Protein AF-A0A1H9F154-F1 (afdb_monomer_lite)

Secondary structure (DSSP, 8-state):
--HHHHHHHHHHH-TT--EEEEE--S--SS-HHHHHHHHHHHHHHTGGGEE--SSPPPHHHHTTSEEEEESSS-STTSEETTSTTEE--TT-SSS--S-HHHHHTTTTSS--S---EE--SS--HHHHHHHHHHTT-GGG--

pLDDT: mean 75.74, std 17.74, range [40.34, 98.19]

Radius of gyration: 17.07 Å; chains: 1; bounding box: 38×39×42 Å

Structure (mmCIF, N/CA/C/O backbone):
data_AF-A0A1H9F154-F1
#
_entry.id   AF-A0A1H9F154-F1
#
loop_
_atom_site.group_PDB
_atom_site.id
_atom_site.type_symbol
_atom_site.label_atom_id
_atom_site.label_alt_id
_atom_site.label_comp_id
_atom_site.label_asym_id
_atom_site.label_entity_id
_atom_site.label_seq_id
_atom_site.pdbx_PDB_ins_code
_atom_site.Cartn_x
_atom_site.Cartn_y
_atom_site.Cartn_z
_atom_site.occupancy
_atom_site.B_iso_or_equiv
_atom_site.auth_seq_id
_atom_site.auth_comp_id
_atom_site.auth_asym_id
_atom_site.auth_atom_id
_atom_site.pdbx_PDB_model_num
ATOM 1 N N . MET A 1 1 ? -4.273 -0.688 -18.629 1.00 60.62 1 MET A N 1
ATOM 2 C CA . MET A 1 1 ? -4.494 -0.291 -17.223 1.00 60.62 1 MET A CA 1
ATOM 3 C C . MET A 1 1 ? -3.218 -0.561 -16.458 1.00 60.62 1 MET A C 1
ATOM 5 O O . MET A 1 1 ? -2.559 -1.549 -16.762 1.00 60.62 1 MET A O 1
ATOM 9 N N . ASP A 1 2 ? -2.840 0.340 -15.554 1.00 87.94 2 ASP A N 1
ATOM 10 C CA . ASP A 1 2 ? -1.705 0.157 -14.648 1.00 87.94 2 ASP A CA 1
ATOM 11 C C . ASP A 1 2 ? -2.199 0.025 -13.195 1.00 87.94 2 ASP A C 1
ATOM 13 O O . ASP A 1 2 ? -3.347 0.346 -12.886 1.00 87.94 2 ASP A O 1
ATOM 17 N N . VAL A 1 3 ? -1.325 -0.431 -12.295 1.00 92.44 3 VAL A N 1
ATOM 18 C CA . VAL A 1 3 ? -1.657 -0.661 -10.875 1.00 92.44 3 VAL A CA 1
ATOM 19 C C . VAL A 1 3 ? -2.188 0.604 -10.186 1.00 92.44 3 VAL A C 1
ATOM 21 O O . VAL A 1 3 ? -3.073 0.526 -9.337 1.00 92.44 3 VAL A O 1
ATOM 24 N N . MET A 1 4 ? -1.673 1.782 -10.547 1.00 94.25 4 MET A N 1
ATOM 25 C CA . MET A 1 4 ? -2.081 3.043 -9.919 1.00 94.25 4 MET A CA 1
ATOM 26 C C . MET A 1 4 ? -3.475 3.492 -10.362 1.00 94.25 4 MET A C 1
ATOM 28 O O . MET A 1 4 ? -4.201 4.088 -9.566 1.00 94.25 4 MET A O 1
ATOM 32 N N . THR A 1 5 ? -3.874 3.172 -11.594 1.00 95.06 5 THR A N 1
ATOM 33 C CA . THR A 1 5 ? -5.229 3.401 -12.105 1.00 95.06 5 THR A CA 1
ATOM 34 C C . THR A 1 5 ? -6.248 2.621 -11.277 1.00 95.06 5 THR A C 1
ATOM 36 O O . THR A 1 5 ? -7.234 3.200 -10.819 1.00 95.06 5 THR A O 1
ATOM 39 N N . ASP A 1 6 ? -5.976 1.341 -11.014 1.00 96.62 6 ASP A N 1
ATOM 40 C CA . ASP A 1 6 ? -6.870 0.473 -10.239 1.00 96.62 6 ASP A CA 1
ATOM 41 C C . ASP A 1 6 ? -6.934 0.901 -8.768 1.00 96.62 6 ASP A C 1
ATOM 43 O O . ASP A 1 6 ? -8.011 1.001 -8.180 1.00 96.62 6 ASP A O 1
ATOM 47 N N . VAL A 1 7 ? -5.782 1.246 -8.187 1.00 97.00 7 VAL A N 1
ATOM 48 C CA . VAL A 1 7 ? -5.684 1.786 -6.823 1.00 97.00 7 VAL A CA 1
ATOM 49 C C . VAL A 1 7 ? -6.491 3.075 -6.676 1.00 97.00 7 VAL A C 1
ATOM 51 O O . VAL A 1 7 ? -7.260 3.220 -5.724 1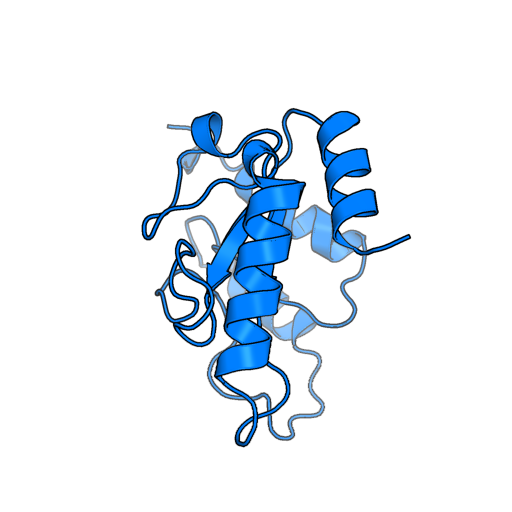.00 97.00 7 VAL A O 1
ATOM 54 N N . LYS A 1 8 ? -6.366 4.003 -7.630 1.00 96.25 8 LYS A N 1
ATOM 55 C CA . LYS A 1 8 ? -7.132 5.252 -7.626 1.00 96.25 8 LYS A CA 1
ATOM 56 C C . LYS A 1 8 ? -8.632 4.991 -7.753 1.00 96.25 8 LYS A C 1
ATOM 58 O O . LYS A 1 8 ? -9.413 5.638 -7.054 1.00 96.25 8 LYS A O 1
ATOM 63 N N . ALA A 1 9 ? -9.040 4.060 -8.614 1.00 97.00 9 ALA A N 1
ATOM 64 C CA . ALA A 1 9 ? -10.441 3.685 -8.769 1.00 97.00 9 ALA A CA 1
ATOM 65 C C . ALA A 1 9 ? -11.012 3.097 -7.468 1.00 97.00 9 ALA A C 1
ATOM 67 O O . ALA A 1 9 ? -12.063 3.544 -7.009 1.00 97.00 9 ALA A O 1
ATOM 68 N N . PHE A 1 10 ? -10.286 2.176 -6.824 1.00 97.88 10 PHE A N 1
ATOM 69 C CA . PHE A 1 10 ? -10.677 1.595 -5.539 1.00 97.88 10 PHE A CA 1
ATOM 70 C C . PHE A 1 10 ? -10.825 2.660 -4.445 1.00 97.88 10 PHE A C 1
ATOM 72 O O . PHE A 1 10 ? -11.866 2.732 -3.797 1.00 97.88 10 PHE A O 1
ATOM 79 N N . LEU A 1 11 ? -9.825 3.530 -4.267 1.00 97.81 11 LEU A N 1
ATOM 80 C CA . LEU A 1 11 ? -9.862 4.576 -3.237 1.00 97.81 11 LEU A CA 1
ATOM 81 C C . LEU A 1 11 ? -10.936 5.637 -3.515 1.00 97.81 11 LEU A C 1
ATOM 83 O O . LEU A 1 11 ? -11.494 6.200 -2.577 1.00 97.81 11 LEU A O 1
ATOM 87 N N . SER A 1 12 ? -11.273 5.879 -4.784 1.00 96.62 12 SER A N 1
ATOM 88 C CA . SER A 1 12 ? -12.393 6.758 -5.148 1.00 96.62 12 SER A CA 1
ATOM 89 C C . SER A 1 12 ? -13.746 6.131 -4.796 1.00 96.62 12 SER A C 1
ATOM 91 O O . SER A 1 12 ? -14.643 6.834 -4.336 1.00 96.62 12 SER A O 1
ATOM 93 N N . ALA A 1 13 ? -13.894 4.815 -4.981 1.00 98.19 13 ALA A N 1
ATOM 94 C CA . ALA A 1 13 ? -15.097 4.076 -4.596 1.00 98.19 13 ALA A CA 1
ATOM 95 C C . ALA A 1 13 ? -15.211 3.873 -3.071 1.00 98.19 13 ALA A C 1
ATOM 97 O O . ALA A 1 13 ? -16.318 3.771 -2.541 1.00 98.19 13 ALA A O 1
ATOM 98 N N . HIS A 1 14 ? -14.079 3.853 -2.360 1.00 97.69 14 HIS A N 1
ATOM 99 C CA . HIS A 1 14 ? -13.988 3.629 -0.917 1.00 97.69 14 HIS A CA 1
ATOM 100 C C . HIS A 1 14 ? -13.146 4.725 -0.226 1.00 97.69 14 HIS A C 1
ATOM 102 O O . HIS A 1 14 ? -12.055 4.451 0.274 1.00 97.69 14 HIS A O 1
ATOM 108 N N . PRO A 1 15 ? -13.640 5.977 -0.136 1.00 96.69 15 PRO A N 1
ATOM 109 C CA . PRO A 1 15 ? -12.837 7.139 0.278 1.00 96.69 15 PRO A CA 1
ATOM 110 C C . PRO A 1 15 ? -12.390 7.133 1.748 1.00 96.69 15 PRO A C 1
ATOM 112 O O . PRO A 1 15 ? -11.568 7.955 2.151 1.00 96.69 15 PRO A O 1
ATOM 115 N N . GLN A 1 16 ? -12.937 6.236 2.572 1.00 96.50 16 GLN A N 1
ATOM 116 C CA . GLN A 1 16 ? -12.517 6.059 3.965 1.00 96.50 16 GLN A CA 1
ATOM 117 C C . GLN A 1 16 ? -11.367 5.057 4.126 1.00 96.50 16 GLN A C 1
ATOM 119 O O . GLN A 1 16 ? -10.772 4.997 5.202 1.00 96.50 16 GLN A O 1
ATOM 124 N N . GLU A 1 17 ? -11.041 4.304 3.076 1.00 96.94 17 GLU A N 1
ATOM 125 C CA . GLU A 1 17 ? -9.947 3.340 3.082 1.00 96.94 17 GLU A CA 1
ATOM 126 C C . GLU A 1 17 ? -8.606 4.022 2.792 1.00 96.94 17 GLU A C 1
ATOM 128 O O . GLU A 1 17 ? -8.533 5.134 2.264 1.00 96.94 17 GLU A O 1
ATOM 133 N N . THR A 1 18 ? -7.521 3.337 3.136 1.00 97.12 18 THR A N 1
ATOM 134 C CA . THR A 1 18 ? -6.150 3.706 2.770 1.00 97.12 18 THR A CA 1
ATOM 135 C C . THR A 1 18 ? -5.404 2.448 2.350 1.00 97.12 18 THR A C 1
ATOM 137 O O . THR A 1 18 ? -5.656 1.365 2.874 1.00 97.12 18 THR A O 1
ATOM 140 N N . ILE A 1 19 ? -4.447 2.583 1.432 1.00 96.62 19 ILE A N 1
ATOM 141 C CA . ILE A 1 19 ? -3.580 1.472 1.015 1.00 96.62 19 ILE A CA 1
ATOM 142 C C . ILE A 1 19 ? -2.155 1.745 1.488 1.00 96.62 19 ILE A C 1
ATOM 144 O O . ILE A 1 19 ? -1.640 2.840 1.288 1.00 96.62 19 ILE A O 1
ATOM 148 N N . ILE A 1 20 ? -1.504 0.752 2.092 1.00 93.31 20 ILE A N 1
ATOM 149 C CA . ILE A 1 20 ? -0.056 0.774 2.324 1.00 93.31 20 ILE A CA 1
ATOM 150 C C . ILE A 1 20 ? 0.603 0.054 1.147 1.00 93.31 20 ILE A C 1
ATOM 152 O O . ILE A 1 20 ? 0.273 -1.097 0.869 1.00 93.31 20 ILE A O 1
ATOM 156 N N . MET A 1 21 ? 1.521 0.720 0.450 1.00 92.56 21 MET A N 1
ATOM 157 C CA . MET A 1 21 ? 2.152 0.193 -0.762 1.00 92.56 21 MET A CA 1
ATOM 158 C C . MET A 1 21 ? 3.670 0.182 -0.618 1.00 92.56 21 MET A C 1
ATOM 160 O O . MET A 1 21 ? 4.289 1.231 -0.469 1.00 92.56 21 MET A O 1
ATOM 164 N N . ARG A 1 22 ? 4.282 -1.002 -0.711 1.00 87.88 22 ARG A N 1
ATOM 165 C CA . ARG A 1 22 ? 5.738 -1.137 -0.845 1.00 87.88 22 ARG A CA 1
ATOM 166 C C . ARG A 1 22 ? 6.129 -0.911 -2.299 1.00 87.88 22 ARG A C 1
ATOM 168 O O . ARG A 1 22 ? 5.646 -1.626 -3.172 1.00 87.88 22 ARG A O 1
ATOM 175 N N . TYR A 1 23 ? 7.038 0.029 -2.534 1.00 85.31 23 TYR A N 1
ATOM 176 C CA . TYR A 1 23 ? 7.660 0.226 -3.840 1.00 85.31 23 TYR A CA 1
ATOM 177 C C . TYR A 1 23 ? 9.124 -0.207 -3.771 1.00 85.31 23 TYR A C 1
ATOM 179 O O . TYR A 1 23 ? 9.859 0.175 -2.856 1.00 85.31 23 TYR A O 1
ATOM 187 N N . LYS A 1 24 ? 9.525 -1.077 -4.696 1.00 82.88 24 LYS A N 1
ATOM 188 C CA . LYS A 1 24 ? 10.821 -1.754 -4.681 1.00 82.88 24 LYS A CA 1
ATOM 189 C C . LYS A 1 24 ? 11.389 -1.798 -6.096 1.00 82.88 24 LYS A C 1
ATOM 191 O O . LYS A 1 24 ? 10.665 -2.090 -7.041 1.00 82.88 24 LYS A O 1
ATOM 196 N N . ASP A 1 25 ? 12.682 -1.523 -6.199 1.00 81.56 25 ASP A N 1
ATOM 197 C CA . ASP A 1 25 ? 13.475 -1.787 -7.395 1.00 81.56 25 ASP A CA 1
ATOM 198 C C . ASP A 1 25 ? 13.812 -3.286 -7.449 1.00 81.56 25 ASP A C 1
ATOM 200 O O . ASP A 1 25 ? 14.392 -3.819 -6.499 1.00 81.56 25 ASP A O 1
ATOM 204 N N . GLU A 1 26 ? 13.384 -3.981 -8.503 1.00 78.50 26 GLU A N 1
ATOM 205 C CA . GLU A 1 26 ? 13.648 -5.421 -8.675 1.00 78.50 26 GLU A CA 1
ATOM 206 C C . GLU A 1 26 ? 14.988 -5.698 -9.382 1.00 78.50 26 GLU A C 1
ATOM 208 O O . GLU A 1 26 ? 15.414 -6.850 -9.434 1.00 78.50 26 GLU A O 1
ATOM 213 N N . TYR A 1 27 ? 15.676 -4.666 -9.893 1.00 74.50 27 TYR A N 1
ATOM 214 C CA . TYR A 1 27 ? 16.980 -4.793 -10.549 1.00 74.50 27 TYR A CA 1
ATOM 215 C C . TYR A 1 27 ? 18.069 -4.106 -9.723 1.00 74.50 27 TYR A C 1
ATOM 217 O O . TYR A 1 27 ? 17.962 -2.925 -9.401 1.00 74.50 27 TYR A O 1
ATOM 225 N N . ASP A 1 28 ? 19.134 -4.836 -9.382 1.00 62.19 28 ASP A N 1
ATOM 226 C CA . ASP A 1 28 ? 20.058 -4.342 -8.356 1.00 62.19 28 ASP A CA 1
ATOM 227 C C . ASP A 1 28 ? 21.170 -3.404 -8.864 1.00 62.19 28 ASP A C 1
ATOM 229 O O . ASP A 1 28 ? 21.647 -2.609 -8.060 1.00 62.19 28 ASP A O 1
ATOM 233 N N . ASP A 1 29 ? 21.594 -3.392 -10.147 1.00 54.31 29 ASP A N 1
ATOM 234 C CA . ASP A 1 29 ? 22.917 -2.766 -10.396 1.00 54.31 29 ASP A CA 1
ATOM 235 C C . ASP A 1 29 ? 23.291 -2.117 -11.744 1.00 54.31 29 ASP A C 1
ATOM 237 O O . ASP A 1 29 ? 24.470 -2.054 -12.070 1.00 54.31 29 ASP A O 1
ATOM 241 N N . THR A 1 30 ? 22.381 -1.523 -12.527 1.00 54.62 30 THR A N 1
ATOM 242 C CA . THR A 1 30 ? 22.844 -0.713 -13.695 1.00 54.62 30 THR A CA 1
ATOM 243 C C . THR A 1 30 ? 22.057 0.555 -14.029 1.00 54.62 30 THR A C 1
ATOM 245 O O . THR A 1 30 ? 22.610 1.433 -14.685 1.00 54.62 30 THR A O 1
ATOM 248 N N . GLU A 1 31 ? 20.834 0.744 -13.523 1.00 59.03 31 GLU A N 1
ATOM 249 C CA . GLU A 1 31 ? 19.972 1.868 -13.940 1.00 59.03 31 GLU A CA 1
ATOM 250 C C . GLU A 1 31 ? 19.307 2.617 -12.772 1.00 59.03 31 GLU A C 1
ATOM 252 O O . GLU A 1 31 ? 18.105 2.893 -12.757 1.00 59.03 31 GLU A O 1
ATOM 257 N N . LYS A 1 32 ? 20.105 2.997 -11.766 1.00 60.00 32 LYS A N 1
ATOM 258 C CA . LYS A 1 32 ? 19.622 3.754 -10.591 1.00 60.00 32 LYS A CA 1
ATOM 259 C C . LYS A 1 32 ? 18.887 5.050 -10.976 1.00 60.00 32 LYS A C 1
ATOM 261 O O . LYS A 1 32 ? 17.939 5.437 -10.298 1.00 60.00 32 LYS A O 1
ATOM 266 N N . SER A 1 33 ? 19.296 5.710 -12.063 1.00 62.06 33 SER A N 1
ATOM 267 C CA . SER A 1 33 ? 18.644 6.920 -12.582 1.00 62.06 33 SER A CA 1
ATOM 268 C C . SER A 1 33 ? 17.262 6.641 -13.181 1.00 62.06 33 SER A C 1
ATOM 270 O O . SER A 1 33 ? 16.355 7.451 -12.991 1.00 62.06 33 SER A O 1
ATOM 272 N N . THR A 1 34 ? 17.071 5.502 -13.852 1.00 78.44 34 THR A N 1
ATOM 273 C CA . THR A 1 34 ? 15.804 5.144 -14.506 1.00 78.44 34 THR A CA 1
ATOM 274 C C . THR A 1 34 ? 14.712 4.860 -13.479 1.00 78.44 34 THR A C 1
ATOM 276 O O . THR A 1 34 ? 13.592 5.349 -13.629 1.00 78.44 34 THR A O 1
ATOM 279 N N . PHE A 1 35 ? 15.032 4.145 -12.393 1.00 81.69 35 PHE A N 1
ATOM 280 C CA . PHE A 1 35 ? 14.063 3.862 -11.330 1.00 81.69 35 PHE A CA 1
ATOM 281 C C . PHE A 1 35 ? 13.571 5.142 -10.644 1.00 81.69 35 PHE A C 1
ATOM 283 O O . PHE A 1 35 ? 12.363 5.359 -10.532 1.00 81.69 35 PHE A O 1
ATOM 290 N N . SER A 1 36 ? 14.494 6.017 -10.230 1.00 81.44 36 SER A N 1
ATOM 291 C CA . SER A 1 36 ? 14.138 7.281 -9.578 1.00 81.44 36 SER A CA 1
ATOM 292 C C . SER A 1 36 ? 13.376 8.215 -10.521 1.00 81.44 36 SER A C 1
ATOM 294 O O . SER A 1 36 ? 12.389 8.818 -10.109 1.00 81.44 36 SER A O 1
ATOM 296 N N . ALA A 1 37 ? 13.757 8.293 -11.800 1.00 84.94 37 ALA A N 1
ATOM 297 C CA . ALA A 1 37 ? 13.015 9.075 -12.790 1.00 84.94 37 ALA A CA 1
ATOM 298 C C . ALA A 1 37 ? 11.593 8.526 -13.010 1.00 84.94 37 ALA A C 1
ATOM 300 O O . ALA A 1 37 ? 10.625 9.287 -13.048 1.00 84.94 37 ALA A O 1
ATOM 301 N N . ALA A 1 38 ? 11.446 7.201 -13.096 1.00 86.31 38 ALA A N 1
ATOM 302 C CA . ALA A 1 38 ? 10.149 6.545 -13.221 1.00 86.31 38 ALA A CA 1
ATOM 303 C C . ALA A 1 38 ? 9.274 6.724 -11.967 1.00 86.31 38 ALA A C 1
ATOM 305 O O . ALA A 1 38 ? 8.046 6.801 -12.085 1.00 86.31 38 ALA A O 1
ATOM 306 N N . TRP A 1 39 ? 9.889 6.791 -10.781 1.00 88.38 39 TRP A N 1
ATOM 307 C CA . TRP A 1 39 ? 9.213 7.139 -9.535 1.00 88.38 39 TRP A CA 1
ATOM 308 C C . TRP A 1 39 ? 8.721 8.586 -9.549 1.00 88.38 39 TRP A C 1
ATOM 310 O O . TRP A 1 39 ? 7.531 8.809 -9.341 1.00 88.38 39 TRP A O 1
ATOM 320 N N . GLU A 1 40 ? 9.587 9.561 -9.844 1.00 89.50 40 GLU A N 1
ATOM 321 C CA . GLU A 1 40 ? 9.191 10.974 -9.859 1.00 89.50 40 GLU A CA 1
ATOM 322 C C . GLU A 1 40 ? 8.084 11.236 -10.890 1.00 89.50 40 GLU A C 1
ATOM 324 O O . GLU A 1 40 ? 7.104 11.904 -10.569 1.00 89.50 40 GLU A O 1
ATOM 329 N N . ALA A 1 41 ? 8.149 10.620 -12.077 1.00 90.62 41 ALA A N 1
ATOM 330 C CA . ALA A 1 41 ? 7.073 10.710 -13.065 1.00 90.62 41 ALA A CA 1
ATOM 331 C C . ALA A 1 41 ? 5.727 10.207 -12.506 1.00 90.62 41 ALA A C 1
ATOM 333 O O . ALA A 1 41 ? 4.713 10.901 -12.598 1.00 90.62 41 ALA A O 1
ATOM 334 N N . ARG A 1 42 ? 5.711 9.029 -11.862 1.00 90.56 42 ARG A N 1
ATOM 335 C CA . ARG A 1 42 ? 4.500 8.473 -11.227 1.00 90.56 42 ARG A CA 1
ATOM 336 C C . ARG A 1 42 ? 3.993 9.348 -10.089 1.00 90.56 42 ARG A C 1
ATOM 338 O O . ARG A 1 42 ? 2.791 9.590 -9.992 1.00 90.56 42 ARG A O 1
ATOM 345 N N . LYS A 1 43 ? 4.896 9.826 -9.240 1.00 91.06 43 LYS A N 1
ATOM 346 C CA . LYS A 1 43 ? 4.590 10.726 -8.130 1.00 91.06 43 LYS A CA 1
ATOM 347 C C . LYS A 1 43 ? 3.965 12.024 -8.627 1.00 91.06 43 LYS A C 1
ATOM 349 O O . LYS A 1 43 ? 3.008 12.486 -8.018 1.00 91.06 43 LYS A O 1
ATOM 354 N N . THR A 1 44 ? 4.428 12.576 -9.746 1.00 93.12 44 THR A N 1
ATOM 355 C CA . THR A 1 44 ? 3.798 13.739 -10.381 1.00 93.12 44 THR A CA 1
ATOM 356 C C . THR A 1 44 ? 2.398 13.401 -10.895 1.00 93.12 44 THR A C 1
ATOM 358 O O . THR A 1 44 ? 1.435 14.069 -10.511 1.00 93.12 44 THR A O 1
ATOM 361 N N . THR A 1 45 ? 2.257 12.342 -11.702 1.00 94.44 45 THR A N 1
ATOM 362 C CA . THR A 1 45 ? 0.970 11.933 -12.297 1.00 94.44 45 THR A CA 1
ATOM 363 C C . THR A 1 45 ? -0.101 11.617 -11.248 1.00 94.44 45 THR A C 1
ATOM 365 O O . THR A 1 45 ? -1.265 11.970 -11.430 1.00 94.44 45 THR A O 1
ATOM 368 N N . TYR A 1 46 ? 0.282 10.987 -10.136 1.00 94.31 46 TYR A N 1
ATOM 369 C CA . TYR A 1 46 ? -0.626 10.526 -9.081 1.00 94.31 46 TYR A CA 1
ATOM 370 C C . TYR A 1 46 ? -0.428 11.272 -7.754 1.00 94.31 46 TYR A C 1
ATOM 372 O O . TYR A 1 46 ? -0.746 10.748 -6.688 1.00 94.31 46 TYR A O 1
ATOM 380 N N . SER A 1 47 ? 0.074 12.507 -7.801 1.00 92.75 47 SER A N 1
ATOM 381 C CA . SER A 1 47 ? 0.437 13.308 -6.618 1.00 92.75 47 SER A CA 1
ATOM 382 C C . SER A 1 47 ? -0.673 13.416 -5.569 1.00 92.75 47 SER A C 1
ATOM 384 O O . SER A 1 47 ? -0.410 13.265 -4.380 1.00 92.75 47 SER A O 1
ATOM 386 N N . SER A 1 48 ? -1.928 13.595 -5.990 1.00 93.81 48 SER A N 1
ATOM 387 C CA . SER A 1 48 ? -3.085 13.662 -5.084 1.00 93.81 48 SER A CA 1
ATOM 388 C C . SER A 1 48 ? -3.490 12.317 -4.473 1.00 93.81 48 SER A C 1
ATOM 390 O O . SER A 1 48 ? -4.231 12.287 -3.494 1.00 93.81 48 SER A O 1
ATOM 392 N N . THR A 1 49 ? -3.018 11.207 -5.046 1.00 96.06 49 THR A N 1
ATOM 393 C CA . THR A 1 49 ? -3.317 9.839 -4.598 1.00 96.06 49 THR A CA 1
ATOM 394 C C . THR A 1 49 ? -2.344 9.375 -3.512 1.00 96.06 49 THR A C 1
ATOM 396 O O . THR A 1 49 ? -2.664 8.459 -2.762 1.00 96.06 49 THR A O 1
ATOM 399 N N . PHE A 1 50 ? -1.175 10.003 -3.371 1.00 95.81 50 PHE A N 1
ATOM 400 C CA . PHE A 1 50 ? -0.189 9.630 -2.358 1.00 95.81 50 PHE A CA 1
ATOM 401 C C . PHE A 1 50 ? -0.300 10.466 -1.069 1.00 95.81 50 PHE A C 1
ATOM 403 O O . PHE A 1 50 ? -0.517 11.677 -1.089 1.00 95.81 50 PHE A O 1
ATOM 410 N N . CYS A 1 51 ? -0.091 9.813 0.075 1.00 95.44 51 CYS A N 1
ATOM 411 C CA . CYS A 1 51 ? 0.218 10.423 1.365 1.00 95.44 51 CYS A CA 1
ATOM 412 C C . CYS A 1 51 ? 1.714 10.218 1.629 1.00 95.44 51 CYS A C 1
ATOM 414 O O . CYS A 1 51 ? 2.119 9.202 2.194 1.00 95.44 51 CYS A O 1
ATOM 416 N N . LEU A 1 52 ? 2.531 11.159 1.158 1.00 92.88 52 LEU A N 1
ATOM 417 C CA . LEU A 1 52 ? 3.987 11.093 1.279 1.00 92.88 52 LEU A CA 1
ATOM 418 C C . LEU A 1 52 ? 4.469 11.720 2.592 1.00 92.88 52 LEU A C 1
ATOM 420 O O . LEU A 1 52 ? 3.910 12.705 3.073 1.00 92.88 52 LEU A O 1
ATOM 424 N N . GLY A 1 53 ? 5.526 11.146 3.152 1.00 88.06 53 GLY A N 1
ATOM 425 C CA . GLY A 1 53 ? 6.150 11.531 4.409 1.00 88.06 53 GLY A CA 1
ATOM 426 C C . GLY A 1 53 ? 7.005 10.391 4.961 1.00 88.06 53 GLY A C 1
ATOM 427 O O . GLY A 1 53 ? 6.796 9.228 4.630 1.00 88.06 53 GLY A O 1
ATOM 428 N N . THR A 1 54 ? 7.972 10.721 5.813 1.00 83.69 54 THR A N 1
ATOM 429 C CA . THR A 1 54 ? 8.873 9.735 6.438 1.00 83.69 54 THR A CA 1
ATOM 430 C C . THR A 1 54 ? 8.344 9.176 7.764 1.00 83.69 54 THR A C 1
ATOM 432 O O . THR A 1 54 ? 8.919 8.234 8.303 1.00 83.69 54 THR A O 1
ATOM 435 N N . ASN A 1 55 ? 7.239 9.727 8.277 1.00 84.81 55 ASN A N 1
ATOM 436 C CA . ASN A 1 55 ? 6.564 9.300 9.503 1.00 84.81 55 ASN A CA 1
ATOM 437 C C . ASN A 1 55 ? 5.220 8.634 9.188 1.00 84.81 55 ASN A C 1
ATOM 439 O O . ASN A 1 55 ? 4.591 8.946 8.177 1.00 84.81 55 ASN A O 1
ATOM 443 N N . TRP A 1 56 ? 4.744 7.778 10.096 1.00 84.75 56 TRP A N 1
ATOM 444 C CA . TRP A 1 56 ? 3.406 7.193 9.997 1.00 84.75 56 TRP A CA 1
ATOM 445 C C . TRP A 1 56 ? 2.321 8.275 10.073 1.00 84.75 56 TRP A C 1
ATOM 447 O O . TRP A 1 56 ? 2.278 9.014 11.062 1.00 84.75 56 TRP A O 1
ATOM 457 N N . PRO A 1 57 ? 1.438 8.383 9.064 1.00 90.56 57 PRO A N 1
ATOM 458 C CA . PRO A 1 57 ? 0.321 9.309 9.120 1.00 90.56 57 PRO A CA 1
ATOM 459 C C . PRO A 1 57 ? -0.760 8.800 10.076 1.00 90.56 57 PRO A C 1
ATOM 461 O O . PRO A 1 57 ? -0.937 7.599 10.286 1.00 90.56 57 PRO A O 1
ATOM 464 N N . THR A 1 58 ? -1.548 9.728 10.605 1.00 91.94 58 THR A N 1
ATOM 465 C CA . THR A 1 58 ? -2.838 9.395 11.219 1.00 91.94 58 THR A CA 1
ATOM 466 C C . THR A 1 58 ? -3.820 8.893 10.158 1.00 91.94 58 THR A C 1
ATOM 468 O O . THR A 1 58 ? -3.704 9.226 8.975 1.00 91.94 58 THR A O 1
ATOM 471 N N . LEU A 1 59 ? -4.860 8.163 10.576 1.00 91.38 59 LEU A N 1
ATOM 472 C CA . LEU A 1 59 ? -5.903 7.708 9.650 1.00 91.38 59 LEU A CA 1
ATOM 473 C C . LEU A 1 59 ? -6.565 8.883 8.909 1.00 91.38 59 LEU A C 1
ATOM 475 O O . LEU A 1 59 ? -6.810 8.794 7.712 1.00 91.38 59 LEU A O 1
ATOM 479 N N . GLY A 1 60 ? -6.799 10.012 9.590 1.00 93.81 60 GLY A N 1
ATOM 480 C CA . GLY A 1 60 ? -7.379 11.209 8.973 1.00 93.81 60 GLY A CA 1
ATOM 481 C C . GLY A 1 60 ? -6.533 11.788 7.833 1.00 93.81 60 GLY A C 1
ATOM 482 O O . GLY A 1 60 ? -7.089 12.268 6.851 1.00 93.81 60 GLY A O 1
ATOM 483 N N . GLN A 1 61 ? -5.203 11.697 7.927 1.00 94.75 61 GLN A N 1
ATOM 484 C CA . GLN A 1 61 ? -4.286 12.145 6.872 1.00 94.75 61 GLN A CA 1
ATOM 485 C C . GLN A 1 61 ? -4.215 11.164 5.689 1.00 94.75 61 GLN A C 1
ATOM 487 O O . GLN A 1 61 ? -3.986 11.598 4.556 1.00 94.75 61 GLN A O 1
ATOM 492 N N . ALA A 1 62 ? -4.409 9.866 5.951 1.00 96.44 62 ALA A N 1
ATOM 493 C CA . ALA A 1 62 ? -4.212 8.781 4.989 1.00 96.44 62 ALA A CA 1
ATOM 494 C C . ALA A 1 62 ? -5.471 8.382 4.192 1.00 96.44 62 ALA A C 1
ATOM 496 O O . ALA A 1 62 ? -5.348 7.767 3.136 1.00 96.44 62 ALA A O 1
ATOM 497 N N . ARG A 1 63 ? -6.677 8.722 4.666 1.00 96.81 63 ARG A N 1
ATOM 498 C CA . ARG A 1 63 ? -7.945 8.393 3.985 1.00 96.81 63 ARG A CA 1
ATOM 499 C C . ARG A 1 63 ? -7.949 8.805 2.510 1.00 96.81 63 ARG A C 1
ATOM 501 O O . ARG A 1 63 ? -7.593 9.934 2.172 1.00 96.81 63 ARG A O 1
ATOM 508 N N . GLY A 1 64 ? -8.370 7.877 1.653 1.00 97.62 64 GLY A N 1
ATOM 509 C CA . GLY A 1 64 ? -8.436 8.047 0.203 1.00 97.62 64 GLY A CA 1
ATOM 510 C C . GLY A 1 64 ? -7.068 8.092 -0.481 1.00 97.62 64 GLY A C 1
ATOM 511 O O . GLY A 1 64 ? -6.991 8.496 -1.641 1.00 97.62 64 GLY A O 1
ATOM 512 N N . LYS A 1 65 ? -5.985 7.721 0.218 1.00 98.00 65 LYS A N 1
ATOM 513 C CA . LYS A 1 65 ? -4.610 7.826 -0.281 1.00 98.00 65 LYS A CA 1
ATOM 514 C C . LYS A 1 65 ? -3.808 6.540 -0.093 1.00 98.00 65 LYS A C 1
ATOM 516 O O . LYS A 1 65 ? -4.195 5.596 0.597 1.00 98.00 65 LYS A O 1
ATOM 521 N N . VAL A 1 66 ? -2.649 6.534 -0.738 1.00 96.94 66 VAL A N 1
ATOM 522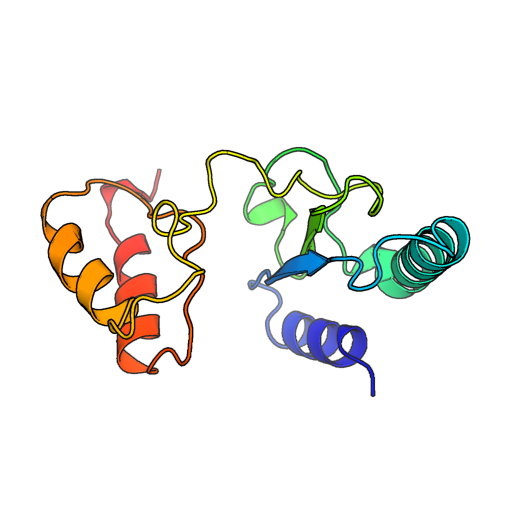 C CA . VAL A 1 66 ? -1.614 5.515 -0.619 1.00 96.94 66 VAL A CA 1
ATOM 523 C C . VAL A 1 66 ? -0.517 6.010 0.318 1.00 96.94 66 VAL A C 1
ATOM 525 O O . VAL A 1 66 ? 0.116 7.030 0.044 1.00 96.94 66 VAL A O 1
ATOM 528 N N . VAL A 1 67 ? -0.253 5.270 1.391 1.00 94.88 67 VAL A N 1
ATOM 529 C CA . VAL A 1 67 ? 0.937 5.432 2.234 1.00 94.88 67 VAL A CA 1
ATOM 530 C C . VAL A 1 67 ? 2.060 4.599 1.628 1.00 94.88 67 VAL A C 1
ATOM 532 O O . VAL A 1 67 ? 1.965 3.374 1.540 1.00 94.88 67 VAL A O 1
ATOM 535 N N . LEU A 1 68 ? 3.120 5.264 1.179 1.00 92.50 68 LEU A N 1
ATOM 536 C CA . LEU A 1 68 ? 4.242 4.608 0.518 1.00 92.50 68 LEU A CA 1
ATOM 537 C C . LEU A 1 68 ? 5.249 4.073 1.542 1.00 92.50 68 LEU A C 1
ATOM 539 O O . LEU A 1 68 ? 5.682 4.812 2.425 1.00 92.50 68 LEU A O 1
ATOM 543 N N . LEU A 1 69 ? 5.675 2.822 1.373 1.00 88.12 69 LEU A N 1
ATOM 544 C CA . LEU A 1 69 ? 6.863 2.274 2.020 1.00 88.12 69 LEU A CA 1
ATOM 545 C C . LEU A 1 69 ? 8.025 2.279 1.025 1.00 88.12 69 LEU A C 1
ATOM 547 O O . LEU A 1 69 ? 7.973 1.582 0.005 1.00 88.12 69 LEU A O 1
ATOM 551 N N . ASP A 1 70 ? 9.072 3.038 1.338 1.00 82.38 70 ASP A N 1
ATOM 552 C CA . ASP A 1 70 ? 10.305 3.072 0.556 1.00 82.38 70 ASP A CA 1
ATOM 553 C C . ASP A 1 70 ? 11.235 1.945 1.009 1.00 82.38 70 ASP A C 1
ATOM 555 O O . ASP A 1 70 ? 11.762 1.952 2.125 1.00 82.38 70 ASP A O 1
ATOM 559 N N . PHE A 1 71 ? 11.413 0.945 0.144 1.00 72.62 71 PHE A N 1
ATOM 560 C CA . PHE A 1 71 ? 12.269 -0.200 0.435 1.00 72.62 71 PHE A CA 1
ATOM 561 C C . PHE A 1 71 ? 13.758 0.070 0.221 1.00 72.62 71 PHE A C 1
ATOM 563 O O . PHE A 1 71 ? 14.586 -0.579 0.848 1.00 72.62 71 PHE A O 1
ATOM 570 N N . CYS A 1 72 ? 14.106 0.966 -0.697 1.00 64.25 72 CYS A N 1
ATOM 571 C CA . CYS A 1 72 ? 15.473 1.073 -1.210 1.00 64.25 72 CYS A CA 1
ATOM 572 C C . CYS A 1 72 ? 16.102 2.449 -0.978 1.00 64.25 72 CYS A C 1
ATOM 574 O O . CYS A 1 72 ? 17.229 2.678 -1.409 1.00 64.25 72 CYS A O 1
ATOM 576 N N . GLY A 1 73 ? 15.386 3.371 -0.328 1.00 70.38 73 GLY A N 1
ATOM 577 C CA . GLY A 1 73 ? 15.822 4.760 -0.164 1.00 70.38 73 GLY A CA 1
ATOM 578 C C . GLY A 1 73 ? 15.792 5.553 -1.475 1.00 70.38 73 GLY A C 1
ATOM 579 O O . GLY A 1 73 ? 16.266 6.687 -1.520 1.00 70.38 73 GLY A O 1
ATOM 580 N N . LYS A 1 74 ? 15.291 4.946 -2.559 1.00 69.88 74 LYS A N 1
ATOM 581 C CA . LYS A 1 74 ? 15.222 5.546 -3.898 1.00 69.88 74 LYS A CA 1
ATOM 582 C C . LYS A 1 74 ? 13.841 6.150 -4.168 1.00 69.88 74 LYS A C 1
ATOM 584 O O . LYS A 1 74 ? 13.707 6.977 -5.068 1.00 69.88 74 LYS A O 1
ATOM 589 N N . ALA A 1 75 ? 12.815 5.761 -3.406 1.00 68.88 75 ALA A N 1
ATOM 590 C CA . ALA A 1 75 ? 11.463 6.288 -3.543 1.00 68.88 75 ALA A CA 1
ATOM 591 C C . ALA A 1 75 ? 11.274 7.487 -2.600 1.00 68.88 75 ALA A C 1
ATOM 593 O O . ALA A 1 75 ? 10.786 7.367 -1.475 1.00 68.88 75 ALA A O 1
ATOM 594 N N . SER A 1 76 ? 11.682 8.671 -3.066 1.00 74.38 76 SER A N 1
ATOM 595 C CA . SER A 1 76 ? 11.634 9.902 -2.272 1.00 74.38 76 SER A CA 1
ATOM 596 C C . SER A 1 76 ? 10.225 10.164 -1.699 1.00 74.38 76 SER A C 1
ATOM 598 O O . SER A 1 76 ? 9.233 10.237 -2.434 1.00 74.38 76 SER A O 1
ATOM 600 N N . GLY A 1 77 ? 10.132 10.326 -0.373 1.00 80.94 77 GLY A N 1
ATOM 601 C CA . GLY A 1 77 ? 8.883 10.657 0.326 1.00 80.94 77 GLY A CA 1
ATOM 602 C C . GLY A 1 77 ? 8.075 9.471 0.868 1.00 80.94 77 GLY A C 1
ATOM 603 O O . GLY A 1 77 ? 6.923 9.674 1.240 1.00 80.94 77 GLY A O 1
ATOM 604 N N . GLY A 1 78 ? 8.634 8.260 0.925 1.00 83.12 78 GLY A N 1
ATOM 605 C CA . GLY A 1 78 ? 8.025 7.127 1.632 1.00 83.12 78 GLY A CA 1
ATOM 606 C C . GLY A 1 78 ? 8.509 6.958 3.075 1.00 83.12 78 GLY A C 1
ATOM 607 O O . GLY A 1 78 ? 9.563 7.463 3.468 1.00 83.12 78 GLY A O 1
ATOM 608 N N . ILE A 1 79 ? 7.756 6.183 3.856 1.00 85.56 79 ILE A N 1
ATOM 609 C CA . ILE A 1 79 ? 8.202 5.675 5.157 1.00 85.56 79 ILE A CA 1
ATOM 610 C C . ILE A 1 79 ? 9.262 4.599 4.892 1.00 85.56 79 ILE A C 1
ATOM 612 O O . ILE A 1 79 ? 8.993 3.686 4.106 1.00 85.56 79 ILE A O 1
ATOM 616 N N . PRO A 1 80 ? 10.442 4.638 5.534 1.00 80.38 80 PRO A N 1
ATOM 617 C CA . PRO A 1 80 ? 11.441 3.595 5.342 1.00 80.38 80 PRO A CA 1
ATOM 618 C C . PRO A 1 80 ? 10.877 2.214 5.706 1.00 80.38 80 PRO A C 1
ATOM 620 O O . PRO A 1 80 ? 10.360 2.004 6.807 1.00 80.38 80 PRO A O 1
ATOM 623 N N . TYR A 1 81 ? 10.986 1.252 4.789 1.00 69.50 81 TYR A N 1
ATOM 624 C CA . TYR A 1 81 ? 1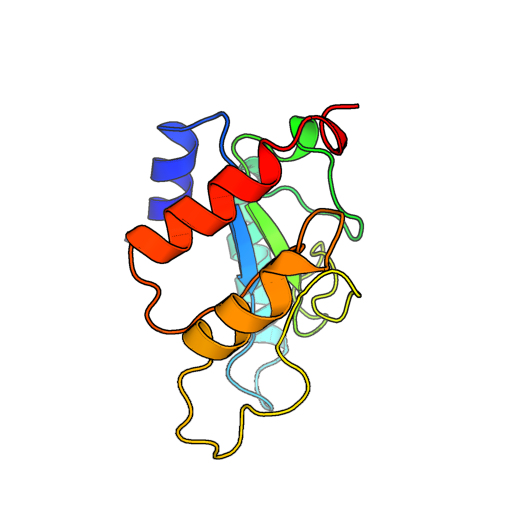0.432 -0.092 4.976 1.00 69.50 81 TYR A CA 1
ATOM 625 C C . TYR A 1 81 ? 11.039 -0.814 6.186 1.00 69.50 81 TYR A C 1
ATOM 627 O O . TYR A 1 81 ? 10.363 -1.590 6.845 1.00 69.50 81 TYR A O 1
ATOM 635 N N . HIS A 1 82 ? 12.295 -0.538 6.534 1.00 66.69 82 HIS A N 1
ATOM 636 C CA . HIS A 1 82 ? 12.984 -1.182 7.661 1.00 66.69 82 HIS A CA 1
ATOM 637 C C . HIS A 1 82 ? 12.524 -0.687 9.048 1.00 66.69 82 HIS A C 1
ATOM 639 O O . HIS A 1 82 ? 13.182 -0.957 10.048 1.00 66.69 82 HIS A O 1
ATOM 645 N N . THR A 1 83 ? 11.425 0.068 9.132 1.00 59.31 83 THR A N 1
ATOM 646 C CA . THR A 1 83 ? 10.875 0.549 10.405 1.00 59.31 83 THR A CA 1
ATOM 647 C C . THR A 1 83 ? 10.190 -0.580 11.192 1.00 59.31 83 THR A C 1
ATOM 649 O O . THR A 1 83 ? 9.585 -1.487 10.621 1.00 59.31 83 THR A O 1
ATOM 652 N N . ASN A 1 84 ? 10.247 -0.507 12.530 1.00 53.25 84 ASN A N 1
ATOM 653 C CA . ASN A 1 84 ? 9.837 -1.548 13.499 1.00 53.25 84 ASN A CA 1
ATOM 654 C C . ASN A 1 84 ? 8.340 -1.960 13.493 1.00 53.25 84 ASN A C 1
ATOM 656 O O . ASN A 1 84 ? 7.893 -2.649 14.406 1.00 53.25 84 ASN A O 1
ATOM 660 N N . TYR A 1 85 ? 7.550 -1.541 12.502 1.00 56.00 85 TYR A N 1
ATOM 661 C CA . TYR A 1 85 ? 6.094 -1.743 12.436 1.00 56.00 85 TYR A CA 1
ATOM 662 C C . TYR A 1 85 ? 5.658 -2.798 11.409 1.00 56.00 85 TYR A C 1
ATOM 664 O O . TYR A 1 85 ? 4.464 -3.083 11.276 1.00 56.00 85 TYR A O 1
ATOM 672 N N . LEU A 1 86 ? 6.613 -3.393 10.689 1.00 56.88 86 LEU A N 1
ATOM 673 C CA . LEU A 1 86 ? 6.367 -4.535 9.819 1.00 56.88 86 LEU A CA 1
ATOM 674 C C . LEU A 1 86 ? 6.618 -5.824 10.598 1.00 56.88 86 LEU A C 1
ATOM 676 O O . LEU A 1 86 ? 7.764 -6.180 10.880 1.00 56.88 86 LEU A O 1
ATOM 680 N N . MET A 1 87 ? 5.551 -6.561 10.910 1.00 53.28 87 MET A N 1
ATOM 681 C CA . MET A 1 87 ? 5.697 -7.946 11.339 1.00 53.28 87 MET A CA 1
ATOM 682 C C . MET A 1 87 ? 6.048 -8.789 10.116 1.00 53.28 87 MET A C 1
ATOM 684 O O . MET A 1 87 ? 5.193 -9.391 9.472 1.00 53.28 87 MET A O 1
ATOM 688 N N . THR A 1 88 ? 7.338 -8.842 9.804 1.00 50.81 88 THR A N 1
ATOM 689 C CA . THR A 1 88 ? 7.887 -9.992 9.090 1.00 50.81 88 THR A CA 1
ATOM 690 C C . THR A 1 88 ? 8.129 -11.083 10.134 1.00 50.81 88 THR A C 1
ATOM 692 O O . THR A 1 88 ? 8.695 -10.792 11.193 1.00 50.81 88 THR A O 1
ATOM 695 N N . PRO A 1 89 ? 7.667 -12.329 9.924 1.00 46.38 89 PRO A N 1
ATOM 696 C CA . PRO A 1 89 ? 8.166 -13.445 10.714 1.00 46.38 89 PRO A CA 1
ATOM 697 C C . PRO A 1 89 ? 9.704 -13.376 10.714 1.00 46.38 89 PRO A C 1
ATOM 699 O O . PRO A 1 89 ? 10.275 -13.171 9.638 1.00 46.38 89 PRO A O 1
ATOM 702 N N . PRO A 1 90 ? 10.384 -13.475 11.872 1.00 42.19 90 PRO A N 1
ATOM 703 C CA . PRO A 1 90 ? 11.834 -13.371 11.914 1.00 42.19 90 PRO A CA 1
ATOM 704 C C . PRO A 1 90 ? 12.482 -14.387 10.964 1.00 42.19 90 PRO A C 1
ATOM 706 O O . PRO A 1 90 ? 12.351 -15.590 11.168 1.00 42.19 90 PRO A O 1
ATOM 709 N N . GLY A 1 91 ? 13.173 -13.878 9.941 1.00 46.81 91 GLY A N 1
ATOM 710 C CA . GLY A 1 91 ? 14.346 -14.514 9.344 1.00 46.81 91 GLY A CA 1
ATOM 711 C C . GLY A 1 91 ? 14.177 -15.811 8.554 1.00 46.81 91 GLY A C 1
ATOM 712 O O . GLY A 1 91 ? 15.099 -16.613 8.615 1.00 46.81 91 GLY A O 1
ATOM 713 N N . ASP A 1 92 ? 13.094 -16.035 7.802 1.00 48.03 92 ASP A N 1
ATOM 714 C CA . ASP A 1 92 ? 12.971 -17.317 7.083 1.00 48.03 92 ASP A CA 1
ATOM 715 C C . ASP A 1 92 ? 12.269 -17.231 5.716 1.00 48.03 92 ASP A C 1
ATOM 717 O O . ASP A 1 92 ? 11.252 -17.866 5.462 1.00 48.03 92 ASP A O 1
ATOM 721 N N . TRP A 1 93 ? 12.803 -16.411 4.804 1.00 50.84 93 TRP A N 1
ATOM 722 C CA . TRP A 1 93 ? 12.441 -16.489 3.374 1.00 50.84 93 TRP A CA 1
ATOM 723 C C . TRP A 1 93 ? 13.220 -17.593 2.636 1.00 50.84 93 TRP A C 1
ATOM 725 O O . TRP A 1 93 ? 12.929 -17.889 1.479 1.00 50.84 93 TRP A O 1
ATOM 735 N N . HIS A 1 94 ? 14.207 -18.205 3.300 1.00 44.12 94 HIS A N 1
ATOM 736 C CA . HIS A 1 94 ? 15.087 -19.224 2.742 1.00 44.12 94 HIS A CA 1
ATOM 737 C C . HIS A 1 94 ? 14.768 -20.597 3.354 1.00 44.12 94 HIS A C 1
ATOM 739 O O . HIS A 1 94 ? 15.332 -20.979 4.368 1.00 44.12 94 HIS A O 1
ATOM 745 N N . HIS A 1 95 ? 13.921 -21.370 2.671 1.00 41.62 95 HIS A N 1
ATOM 746 C CA . HIS A 1 95 ? 13.741 -22.816 2.873 1.00 41.62 95 HIS A CA 1
ATOM 747 C C . HIS A 1 95 ? 13.198 -23.305 4.227 1.00 41.62 95 HIS A C 1
ATOM 749 O O . HIS A 1 95 ? 13.749 -24.242 4.807 1.00 41.62 95 HIS A O 1
ATOM 755 N N . THR A 1 96 ? 12.014 -22.861 4.647 1.00 40.34 96 THR A N 1
ATOM 756 C CA . THR A 1 96 ? 11.155 -23.775 5.414 1.00 40.34 96 THR A CA 1
ATOM 757 C C . THR A 1 96 ? 9.813 -23.938 4.718 1.00 40.34 96 THR A C 1
ATOM 759 O O . THR A 1 96 ? 9.045 -22.999 4.561 1.00 40.34 96 THR A O 1
ATOM 762 N N . GLY A 1 97 ? 9.527 -25.159 4.255 1.00 44.81 97 GLY A N 1
ATOM 763 C CA . GLY A 1 97 ? 8.245 -25.563 3.660 1.00 44.81 97 GLY A CA 1
ATOM 764 C C . GLY A 1 97 ? 7.090 -25.583 4.668 1.00 44.81 97 GLY A C 1
ATOM 765 O O . GLY A 1 97 ? 6.249 -26.476 4.635 1.00 44.81 97 GLY A O 1
ATOM 766 N N . ASN A 1 98 ? 7.069 -24.630 5.598 1.00 46.84 98 ASN A N 1
ATOM 767 C CA . ASN A 1 98 ? 6.096 -24.520 6.666 1.00 46.84 98 ASN A CA 1
ATOM 768 C C . ASN A 1 98 ? 5.065 -23.446 6.313 1.00 46.84 98 ASN A C 1
ATOM 770 O O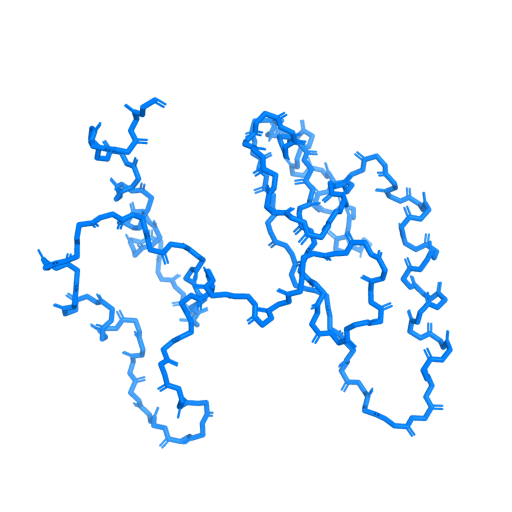 . ASN A 1 98 ? 5.396 -22.365 5.841 1.00 46.84 98 ASN A O 1
ATOM 774 N N . ASN A 1 99 ? 3.791 -23.715 6.588 1.00 54.28 99 ASN A N 1
ATOM 775 C CA . ASN A 1 99 ? 2.721 -22.744 6.385 1.00 54.28 99 ASN A CA 1
ATOM 776 C C . ASN A 1 99 ? 2.855 -21.586 7.396 1.00 54.28 99 ASN A C 1
ATOM 778 O O . ASN A 1 99 ? 2.435 -21.694 8.552 1.00 54.28 99 ASN A O 1
ATOM 782 N N . HIS A 1 100 ? 3.429 -20.463 6.958 1.00 53.06 100 HIS A N 1
ATOM 783 C CA . HIS A 1 100 ? 3.623 -19.262 7.780 1.00 53.06 100 HIS A CA 1
ATOM 784 C C . HIS A 1 100 ? 2.298 -18.699 8.329 1.00 53.06 100 HIS A C 1
ATOM 786 O O . HIS A 1 100 ? 2.284 -18.104 9.410 1.00 53.06 100 HIS A O 1
ATOM 792 N N . ASN A 1 101 ? 1.169 -18.980 7.667 1.00 52.97 101 ASN A N 1
ATOM 793 C CA . ASN A 1 101 ? -0.155 -18.573 8.129 1.00 52.97 101 ASN A CA 1
ATOM 794 C C . ASN A 1 101 ? -0.601 -19.345 9.387 1.00 52.97 101 ASN A C 1
ATOM 796 O O . ASN A 1 101 ? -1.320 -18.783 10.210 1.00 52.97 101 ASN A O 1
ATOM 800 N N . GLU A 1 102 ? -0.173 -20.600 9.586 1.00 54.91 102 GLU A N 1
ATOM 801 C CA . GLU A 1 102 ? -0.516 -21.383 10.791 1.00 54.91 102 GLU A CA 1
ATOM 802 C C . GLU A 1 102 ? 0.294 -20.945 12.021 1.00 54.91 102 GLU A C 1
ATOM 804 O O . GLU A 1 102 ? -0.245 -20.905 13.126 1.00 54.91 102 GLU A O 1
ATOM 809 N N . ARG A 1 103 ? 1.561 -20.530 11.853 1.00 54.06 103 ARG A N 1
ATOM 810 C CA . ARG A 1 103 ? 2.397 -20.030 12.970 1.00 54.06 103 ARG A CA 1
ATOM 811 C C . ARG A 1 103 ? 1.841 -18.735 13.573 1.00 54.06 103 ARG A C 1
ATOM 813 O O . ARG A 1 103 ? 1.927 -18.535 14.784 1.00 54.06 103 ARG A O 1
ATOM 820 N N . LEU A 1 104 ? 1.206 -17.887 12.762 1.00 55.59 104 LEU A N 1
ATOM 821 C CA . LEU A 1 104 ? 0.511 -16.688 13.247 1.00 55.59 104 LEU A CA 1
ATOM 822 C C . LEU A 1 104 ? -0.706 -17.030 14.121 1.00 55.59 104 LEU A C 1
ATOM 824 O O . LEU A 1 104 ? -0.963 -16.338 15.106 1.00 55.59 104 LEU A O 1
ATOM 828 N N . LYS A 1 105 ? -1.407 -18.136 13.831 1.00 55.69 105 LYS A N 1
ATOM 829 C CA . LYS A 1 105 ? -2.542 -18.616 14.639 1.00 55.69 105 LYS A CA 1
ATOM 830 C C . LYS A 1 105 ? -2.133 -19.216 15.984 1.00 55.69 105 LYS A C 1
ATOM 832 O O . LYS A 1 105 ? -3.013 -19.483 16.786 1.00 55.69 105 LYS A O 1
ATOM 837 N N . GLY A 1 106 ? -0.851 -19.469 16.248 1.00 50.50 106 GLY A N 1
ATOM 838 C CA . GLY A 1 106 ? -0.376 -19.948 17.554 1.00 50.50 106 GLY A CA 1
ATOM 839 C C . GLY A 1 106 ? -0.140 -18.816 18.560 1.00 50.50 106 GLY A C 1
ATOM 840 O O . GLY A 1 106 ? -0.510 -18.933 19.722 1.00 50.50 106 GLY A O 1
ATOM 841 N N . ASN A 1 107 ? 0.369 -17.673 18.086 1.00 51.91 107 ASN A N 1
ATOM 842 C CA . ASN A 1 107 ? 0.870 -16.568 18.922 1.00 51.91 107 ASN A CA 1
ATOM 843 C C . ASN A 1 107 ? -0.152 -15.441 19.198 1.00 51.91 107 ASN A C 1
ATOM 845 O O . ASN A 1 107 ? 0.166 -14.454 19.859 1.00 51.91 107 ASN A O 1
ATOM 849 N N . TRP A 1 108 ? -1.373 -15.567 18.671 1.00 56.59 108 TRP A N 1
ATOM 850 C CA . TRP A 1 108 ? -2.499 -14.632 18.821 1.00 56.59 108 TRP A CA 1
ATOM 851 C C . TRP A 1 108 ? -3.001 -14.431 20.258 1.00 56.59 108 TRP A C 1
ATOM 853 O O . TRP A 1 108 ? -3.468 -13.344 20.582 1.00 56.59 108 TRP A O 1
ATOM 863 N N . ARG A 1 109 ? -2.944 -15.471 21.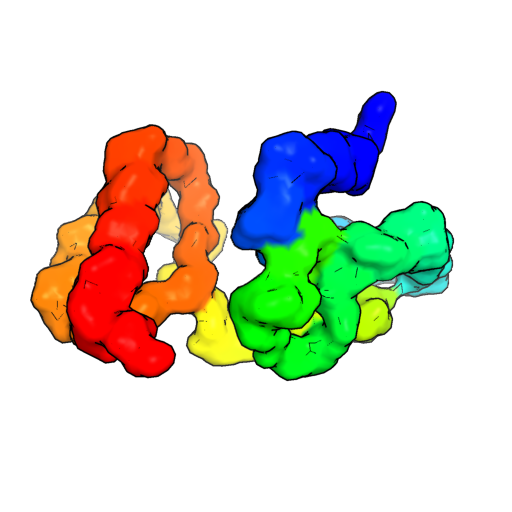102 1.00 50.25 109 ARG A N 1
ATOM 864 C CA . ARG A 1 109 ? -3.608 -15.494 22.417 1.00 50.25 109 ARG A CA 1
ATOM 865 C C . ARG A 1 109 ? -2.970 -14.571 23.452 1.00 50.25 109 ARG A C 1
ATOM 867 O O . ARG A 1 109 ? -3.688 -14.035 24.291 1.00 50.25 109 ARG A O 1
ATOM 874 N N . ASP A 1 110 ? -1.664 -14.346 23.350 1.00 54.69 110 ASP A N 1
ATOM 875 C CA . ASP A 1 110 ? -0.893 -13.686 24.411 1.00 54.69 110 ASP A CA 1
ATOM 876 C C . ASP A 1 110 ? -0.496 -12.240 24.073 1.00 54.69 110 ASP A C 1
ATOM 878 O O . ASP A 1 110 ? 0.040 -11.522 24.919 1.00 54.69 110 ASP A O 1
ATOM 882 N N . ARG A 1 111 ? -0.766 -11.768 22.847 1.00 56.25 111 ARG A N 1
ATOM 883 C CA . ARG A 1 111 ? -0.426 -10.399 22.433 1.00 56.25 111 ARG A CA 1
ATOM 884 C C . ARG A 1 111 ? -1.569 -9.427 22.726 1.00 56.25 111 ARG A C 1
ATOM 886 O O . ARG A 1 111 ? -2.661 -9.548 22.185 1.00 56.25 111 ARG A O 1
ATOM 893 N N . LYS A 1 112 ? -1.288 -8.413 23.552 1.00 50.38 112 LYS A N 1
ATOM 894 C CA . LYS A 1 112 ? -2.159 -7.249 23.780 1.00 50.38 112 LYS A CA 1
ATOM 895 C C . LYS A 1 112 ? -1.720 -6.102 22.860 1.00 50.38 112 LYS A C 1
ATOM 897 O O . LYS A 1 112 ? -0.684 -5.498 23.112 1.00 50.38 112 LYS A O 1
ATOM 902 N N . GLY A 1 113 ? -2.499 -5.793 21.820 1.00 57.72 113 GLY A N 1
ATOM 903 C CA . GLY A 1 113 ? -2.289 -4.625 20.944 1.00 57.72 113 GLY A CA 1
ATOM 904 C C . GLY A 1 113 ? -2.116 -4.949 19.454 1.00 57.72 113 GLY A C 1
ATOM 905 O O . GLY A 1 113 ? -1.888 -6.100 19.097 1.00 57.72 113 GLY A O 1
ATOM 906 N N . ALA A 1 114 ? -2.256 -3.938 18.586 1.00 62.31 114 ALA A N 1
ATOM 907 C CA . ALA A 1 114 ? -2.263 -4.089 17.126 1.00 62.31 114 ALA A CA 1
ATOM 908 C C . ALA A 1 114 ? -0.988 -4.765 16.580 1.00 62.31 114 ALA A C 1
ATOM 910 O O . ALA A 1 114 ? 0.125 -4.425 16.975 1.00 62.31 114 ALA A O 1
ATOM 911 N N . PHE A 1 115 ? -1.150 -5.686 15.624 1.00 64.69 115 PHE A N 1
ATOM 912 C CA . PHE A 1 115 ? -0.049 -6.443 15.006 1.00 64.69 115 PHE A CA 1
ATOM 913 C C . PHE A 1 115 ? 0.825 -5.622 14.0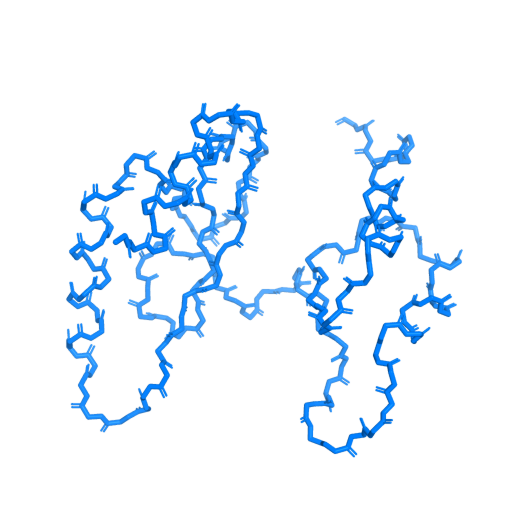37 1.00 64.69 115 PHE A C 1
ATOM 915 O O . PHE A 1 115 ? 1.799 -6.145 13.502 1.00 64.69 115 PHE A O 1
ATOM 922 N N . GLY A 1 116 ? 0.494 -4.356 13.776 1.00 73.56 116 GLY A N 1
ATOM 923 C CA . GLY A 1 116 ? 1.110 -3.603 12.681 1.00 73.56 116 GLY A CA 1
ATOM 924 C C . GLY A 1 116 ? 0.735 -4.193 11.316 1.00 73.56 116 GLY A C 1
ATOM 925 O O . GLY A 1 116 ? -0.367 -4.718 11.143 1.00 73.56 116 GLY A O 1
ATOM 926 N N . VAL A 1 117 ? 1.638 -4.105 10.337 1.00 76.44 117 VAL A N 1
ATOM 927 C CA . VAL A 1 117 ? 1.420 -4.692 9.003 1.00 76.44 117 VAL A CA 1
ATOM 928 C C . VAL A 1 117 ? 1.832 -6.162 9.013 1.00 76.44 117 VAL A C 1
ATOM 930 O O . VAL A 1 117 ? 2.976 -6.486 9.337 1.00 76.44 117 VAL A O 1
ATOM 933 N N . VAL A 1 118 ? 0.912 -7.042 8.612 1.00 75.75 118 VAL A N 1
ATOM 934 C CA . VAL A 1 118 ? 1.134 -8.491 8.507 1.00 75.75 118 VAL A CA 1
ATOM 935 C C . VAL A 1 118 ? 1.197 -8.879 7.030 1.00 75.75 118 VAL A C 1
ATOM 937 O O . VAL A 1 118 ? 0.175 -8.884 6.345 1.00 75.75 118 VAL A O 1
ATOM 940 N N . ALA A 1 119 ? 2.393 -9.195 6.532 1.00 73.94 119 ALA A N 1
ATOM 941 C CA . ALA A 1 119 ? 2.584 -9.681 5.166 1.00 73.94 119 ALA A CA 1
ATOM 942 C C . ALA A 1 119 ? 2.388 -11.205 5.115 1.00 73.94 119 ALA A C 1
ATOM 944 O O . ALA A 1 119 ? 2.995 -11.931 5.901 1.00 73.94 119 ALA A O 1
ATOM 945 N N . LEU A 1 120 ? 1.533 -11.682 4.208 1.00 74.75 120 LEU A N 1
ATOM 946 C CA . LEU A 1 120 ? 1.125 -13.086 4.098 1.00 74.75 120 LEU A CA 1
ATOM 947 C C . LEU A 1 120 ? 1.279 -13.579 2.662 1.00 74.75 120 LEU A C 1
ATOM 949 O O . LEU A 1 120 ? 1.108 -12.798 1.729 1.00 74.75 120 LEU A O 1
ATOM 953 N N . ASP A 1 121 ? 1.501 -14.883 2.509 1.00 73.62 121 ASP A N 1
ATOM 954 C CA . ASP A 1 121 ? 1.394 -15.571 1.223 1.00 73.62 121 ASP A CA 1
ATOM 955 C C . ASP A 1 121 ? 0.097 -16.398 1.175 1.00 73.62 121 ASP A C 1
ATOM 957 O O . ASP A 1 121 ? -0.274 -17.049 2.159 1.00 73.62 121 ASP A O 1
ATOM 961 N N . PHE A 1 122 ? -0.634 -16.311 0.060 1.00 79.56 122 PHE A N 1
ATOM 962 C CA . PHE A 1 122 ? -1.953 -16.930 -0.167 1.00 79.56 122 PHE A CA 1
ATOM 963 C C . PHE A 1 122 ? -2.942 -16.863 1.027 1.00 79.56 122 PHE A C 1
ATOM 965 O O . PHE A 1 122 ? -3.429 -17.897 1.504 1.00 79.56 122 PHE A O 1
ATOM 972 N N . PRO A 1 123 ? -3.284 -15.667 1.549 1.00 84.06 123 PRO A N 1
ATOM 973 C CA . PRO A 1 123 ? -4.186 -15.564 2.690 1.00 84.06 123 PRO A CA 1
ATOM 974 C C . PRO A 1 123 ? -5.623 -15.972 2.328 1.00 84.06 123 PRO A C 1
ATOM 976 O O . PRO A 1 123 ? -6.225 -15.459 1.386 1.00 84.06 123 PRO A O 1
ATOM 979 N N . SER A 1 124 ? -6.228 -16.851 3.134 1.00 84.94 124 SER A N 1
ATOM 980 C CA . SER A 1 124 ? -7.663 -17.142 3.008 1.00 84.94 124 SER A CA 1
ATOM 981 C C . SER A 1 124 ? -8.513 -15.942 3.442 1.00 84.94 124 SER A C 1
ATOM 983 O O . SER A 1 124 ? -8.166 -15.230 4.388 1.00 84.94 124 SER A O 1
ATOM 985 N N . GLN A 1 125 ? -9.698 -15.776 2.844 1.00 88.69 125 GLN A N 1
ATOM 986 C CA . GLN A 1 125 ? -10.652 -14.741 3.270 1.00 88.69 125 GLN A CA 1
ATOM 987 C C . GLN A 1 125 ? -10.996 -14.839 4.766 1.00 88.69 125 GLN A C 1
ATOM 989 O O . GLN A 1 125 ? -11.179 -13.823 5.436 1.00 88.69 125 GLN A O 1
ATOM 994 N N . LYS A 1 126 ? -11.063 -16.063 5.311 1.00 87.69 126 LYS A N 1
ATOM 995 C CA . LYS A 1 126 ? -11.319 -16.304 6.737 1.00 87.69 126 LYS A CA 1
ATOM 996 C C . LYS A 1 126 ? -10.219 -15.700 7.612 1.00 87.69 126 LYS A C 1
ATOM 998 O O . LYS A 1 126 ? -10.539 -15.041 8.597 1.00 87.69 126 LYS A O 1
ATOM 1003 N N . LEU A 1 127 ? -8.954 -15.890 7.235 1.00 81.44 127 LEU A N 1
ATOM 1004 C CA . LEU A 1 127 ? -7.805 -15.357 7.969 1.00 81.44 127 LEU A CA 1
ATOM 1005 C C . LEU A 1 127 ? -7.776 -13.824 7.935 1.00 81.44 127 LEU A C 1
ATOM 1007 O O . LEU A 1 127 ? -7.621 -13.197 8.979 1.00 81.44 127 LEU A O 1
ATOM 1011 N N . VAL A 1 128 ? -8.007 -13.218 6.767 1.00 85.12 128 VAL A N 1
ATOM 1012 C CA . VAL A 1 128 ? -8.063 -11.750 6.632 1.00 85.12 128 VAL A CA 1
ATOM 1013 C C . VAL A 1 128 ? -9.146 -11.160 7.539 1.00 85.12 128 VAL A C 1
ATOM 1015 O O . VAL A 1 128 ? -8.886 -10.224 8.292 1.00 85.12 128 VAL A O 1
ATOM 1018 N N . ARG A 1 129 ? -10.346 -11.754 7.557 1.00 86.44 129 ARG A N 1
ATOM 1019 C CA . ARG A 1 129 ? -11.438 -11.307 8.441 1.00 86.44 129 ARG A CA 1
ATOM 1020 C C . ARG A 1 129 ? -11.093 -11.438 9.926 1.00 86.44 129 ARG A C 1
ATOM 1022 O O . ARG A 1 129 ? -11.540 -10.615 10.718 1.00 86.44 129 ARG A O 1
ATOM 1029 N N . GLN A 1 130 ? -10.330 -12.458 10.319 1.00 83.50 130 GLN A N 1
ATOM 1030 C CA . GLN A 1 130 ? -9.877 -12.607 11.706 1.00 83.50 130 GLN A CA 1
ATOM 1031 C C . GLN A 1 130 ? -8.889 -11.507 12.106 1.00 83.50 130 GLN A C 1
ATOM 1033 O O . GLN A 1 130 ? -9.005 -10.979 13.208 1.00 83.50 130 GLN A O 1
ATOM 1038 N N . LEU A 1 131 ? -7.969 -11.133 11.211 1.00 80.12 131 LEU A N 1
ATOM 1039 C CA . LEU A 1 131 ? -7.027 -10.036 11.454 1.00 80.12 131 LEU A CA 1
ATOM 1040 C C . LEU A 1 131 ? -7.748 -8.694 11.615 1.00 80.12 131 LEU A C 1
ATOM 1042 O O . LEU A 1 131 ? -7.428 -7.944 12.532 1.00 80.12 131 LEU A O 1
ATOM 1046 N N . LEU A 1 132 ? -8.760 -8.418 10.787 1.00 82.75 132 LEU A N 1
ATOM 1047 C CA . LEU A 1 132 ? -9.537 -7.176 10.880 1.00 82.75 132 LEU A CA 1
ATOM 1048 C C . LEU A 1 132 ? -10.260 -7.036 12.228 1.00 82.75 132 LEU A C 1
ATOM 1050 O O . LEU A 1 132 ? -10.172 -5.986 12.861 1.00 82.75 132 LEU A O 1
ATOM 1054 N N . LYS A 1 133 ? -10.888 -8.113 12.716 1.00 81.88 133 LYS A N 1
ATOM 1055 C CA . LYS A 1 133 ? -11.583 -8.130 14.019 1.00 81.88 133 LYS A CA 1
ATOM 1056 C C . LYS A 1 133 ? -10.669 -7.842 15.207 1.00 81.88 133 LYS A C 1
ATOM 1058 O O . LYS A 1 133 ? -11.140 -7.439 16.264 1.00 81.88 133 LYS A O 1
ATOM 1063 N N . PHE A 1 134 ? -9.364 -8.049 15.059 1.00 74.06 134 PHE A N 1
ATOM 1064 C CA . PHE A 1 134 ? -8.418 -7.779 16.133 1.00 74.06 134 PHE A CA 1
ATOM 1065 C C . PHE A 1 134 ? -8.298 -6.276 16.444 1.00 74.06 134 PHE A C 1
ATOM 1067 O O . PHE A 1 134 ? -8.080 -5.894 17.593 1.00 74.06 134 PHE A O 1
ATOM 1074 N N . ASN A 1 135 ? -8.504 -5.417 15.440 1.00 70.94 135 ASN A N 1
ATOM 1075 C CA . ASN A 1 135 ? -8.486 -3.963 15.614 1.00 70.94 135 ASN A CA 1
ATOM 1076 C C . ASN A 1 135 ? -9.765 -3.422 16.278 1.00 70.94 135 ASN A C 1
ATOM 1078 O O . ASN A 1 135 ? -9.763 -2.295 16.762 1.00 70.94 135 ASN A O 1
ATOM 1082 N N . GLU A 1 136 ? -10.833 -4.223 16.356 1.00 68.06 136 GLU A N 1
ATOM 1083 C CA . GLU A 1 136 ? -12.097 -3.864 17.018 1.00 68.06 136 GLU A CA 1
ATOM 1084 C C . GLU A 1 136 ? -12.016 -4.000 18.551 1.00 68.06 136 GLU A C 1
ATOM 1086 O O . GLU A 1 136 ? -13.003 -3.779 19.255 1.00 68.06 136 GLU A O 1
ATOM 1091 N N . HIS A 1 137 ? -10.848 -4.361 19.102 1.00 58.28 137 HIS A N 1
ATOM 1092 C CA . HIS A 1 137 ? -10.685 -4.478 20.545 1.00 58.28 137 HIS A CA 1
ATOM 1093 C C . HIS A 1 137 ? -10.813 -3.092 21.217 1.00 58.28 137 HIS A C 1
ATOM 1095 O O . HIS A 1 137 ? -10.033 -2.191 20.892 1.00 58.28 137 HIS A O 1
ATOM 1101 N N . PRO A 1 138 ? -11.696 -2.917 22.225 1.00 52.56 138 PRO A N 1
ATOM 1102 C CA . PRO A 1 138 ? -11.967 -1.621 22.868 1.00 52.56 138 PRO A CA 1
ATOM 1103 C C . PRO A 1 138 ? -10.724 -0.898 23.403 1.00 52.56 138 PRO A C 1
ATOM 1105 O O . PRO A 1 138 ? -10.696 0.320 23.502 1.00 52.56 138 PRO A O 1
ATOM 1108 N N . ALA A 1 139 ? -9.665 -1.646 23.722 1.00 51.84 139 ALA A N 1
ATOM 1109 C CA . ALA A 1 139 ? -8.392 -1.102 24.202 1.00 51.84 139 ALA A CA 1
ATOM 1110 C C . ALA A 1 139 ? -7.595 -0.282 23.162 1.00 51.84 139 ALA A C 1
ATOM 1112 O O . ALA A 1 139 ? -6.623 0.371 23.544 1.00 51.84 139 ALA A O 1
ATOM 1113 N N . LEU A 1 140 ? -7.961 -0.339 21.875 1.00 49.19 140 LEU A N 1
ATOM 1114 C CA . LEU A 1 140 ? -7.288 0.371 20.777 1.00 49.19 140 LEU A CA 1
ATOM 1115 C C . LEU A 1 140 ? -8.070 1.593 20.267 1.00 49.19 140 LEU A C 1
ATOM 1117 O O . LEU A 1 140 ? -7.518 2.388 19.511 1.00 49.19 140 LEU A O 1
ATOM 1121 N N . LEU A 1 141 ? -9.320 1.767 20.704 1.00 47.97 141 LEU A N 1
ATOM 1122 C CA . LEU A 1 141 ? -10.138 2.949 20.440 1.00 47.97 141 LEU A CA 1
ATOM 1123 C C . LEU A 1 141 ? -9.894 3.958 21.573 1.00 47.97 141 LEU A C 1
ATOM 1125 O O . LEU A 1 141 ? -10.596 3.945 22.582 1.00 47.97 141 LEU A O 1
ATOM 1129 N N . LYS A 1 142 ? -8.845 4.771 21.442 1.00 46.66 142 LYS A N 1
ATOM 1130 C CA . LYS A 1 142 ? -8.585 5.925 22.313 1.00 46.66 142 LYS A CA 1
ATOM 1131 C C . LYS A 1 142 ? -8.756 7.217 21.538 1.00 46.66 142 LYS A C 1
ATOM 1133 O O . LYS A 1 142 ? -8.311 7.244 20.369 1.00 46.66 142 LYS A O 1
#

Foldseek 3Di:
DDPVVVLLVVLVVVQLDAAEDEDDDPDDDDCLPVSLVVLVVVCVVCVVQALFAQDDDDSVSGGSHYAYAYDDVSNPRHHDNPDPQEPDPPDDPDDDPDQPLVVVVVPVPPDDDQSGDYDHDPDDPVSVVVNVVSCVPPVNVD

Sequence (142 aa):
MDVMTDVKAFLSAHPQETIIMRYKDEYDDTEKSTFSAAWEARKTTYSSTFCLGTNWPTLGQARGKVVLLDFCGKASGGIPYHTNYLMTPPGDWHHTGNNHNERLKGNWRDRKGAFGVVALDFPSQKLVRQLLKFNEHPALLK

InterPro domains:
  IPR017946 PLC-like phosphodiesterase, TIM beta/alpha-barrel domain superfamily [G3DSA:3.20.20.190] (1-138)
  IPR017946 PLC-like phosphodiesterase, TIM beta/alpha-barrel domain superfamily [SSF51695] (2-135)

Organism: NCBI:txid478744